Protein AF-A0A2N2IKA1-F1 (afdb_monomer_lite)

Structure (mmCIF, N/CA/C/O backbone):
data_AF-A0A2N2IKA1-F1
#
_entry.id   AF-A0A2N2IKA1-F1
#
loop_
_atom_site.group_PDB
_atom_site.id
_atom_site.type_symbol
_atom_site.label_atom_id
_atom_site.label_alt_id
_atom_site.label_comp_id
_atom_site.label_asym_id
_atom_site.label_entity_id
_atom_site.label_seq_id
_atom_site.pdbx_PDB_ins_code
_atom_site.Cartn_x
_atom_site.Cartn_y
_atom_site.Cartn_z
_atom_site.occupancy
_atom_site.B_iso_or_equiv
_atom_site.auth_seq_id
_atom_site.auth_comp_id
_atom_site.auth_asym_id
_atom_site.auth_atom_id
_atom_site.pdbx_PDB_model_num
ATOM 1 N N . MET A 1 1 ? -9.841 16.118 63.100 1.00 44.03 1 MET A N 1
ATOM 2 C CA . MET A 1 1 ? -10.242 16.453 61.716 1.00 44.03 1 MET A CA 1
ATOM 3 C C . MET A 1 1 ? -9.023 16.298 60.815 1.00 44.03 1 MET A C 1
ATOM 5 O O . MET A 1 1 ? -8.153 17.152 60.843 1.00 44.03 1 MET A O 1
ATOM 9 N N . GLN A 1 2 ? -8.897 15.173 60.106 1.00 41.84 2 GLN A N 1
ATOM 10 C CA . GLN A 1 2 ? -7.793 14.926 59.169 1.00 41.84 2 GLN A CA 1
ATOM 11 C C . GLN A 1 2 ? -8.377 14.819 57.761 1.00 41.84 2 GLN A C 1
ATOM 13 O O . GLN A 1 2 ? -9.049 13.845 57.432 1.00 41.84 2 GLN A O 1
ATOM 18 N N . HIS A 1 3 ? -8.153 15.848 56.949 1.00 38.94 3 HIS A N 1
ATOM 19 C CA . HIS A 1 3 ? -8.561 15.873 55.551 1.00 38.94 3 HIS A CA 1
ATOM 20 C C . HIS A 1 3 ? -7.448 15.210 54.727 1.00 38.94 3 HIS A C 1
ATOM 22 O O . HIS A 1 3 ? -6.422 15.821 54.433 1.00 38.94 3 HIS A O 1
ATOM 28 N N . ARG A 1 4 ? -7.605 13.919 54.414 1.00 51.72 4 ARG A N 1
ATOM 29 C CA . ARG A 1 4 ? -6.667 13.170 53.567 1.00 51.72 4 ARG A CA 1
ATOM 30 C C . ARG A 1 4 ? -6.912 13.589 52.118 1.00 51.72 4 ARG A C 1
ATOM 32 O O . ARG A 1 4 ? -7.873 13.157 51.492 1.00 51.72 4 ARG A O 1
ATOM 39 N N . ILE A 1 5 ? -6.062 14.466 51.595 1.00 55.00 5 ILE A N 1
ATOM 40 C CA . ILE A 1 5 ? -6.092 14.869 50.189 1.00 55.00 5 ILE A CA 1
ATOM 41 C C . ILE A 1 5 ? -5.544 13.691 49.377 1.00 55.00 5 ILE A C 1
ATOM 43 O O . ILE A 1 5 ? -4.332 13.528 49.234 1.00 55.00 5 ILE A O 1
ATOM 47 N N . SER A 1 6 ? -6.427 12.827 48.872 1.00 44.97 6 SER A N 1
ATOM 48 C CA . SER A 1 6 ? -6.035 11.856 47.856 1.00 44.97 6 SER A CA 1
ATOM 49 C C . SER A 1 6 ? -5.825 12.611 46.546 1.00 44.97 6 SER A C 1
ATOM 51 O O . SER A 1 6 ? -6.758 12.822 45.770 1.00 44.97 6 SER A O 1
ATOM 53 N N . HIS A 1 7 ? -4.589 13.027 46.282 1.00 47.94 7 HIS A N 1
ATOM 54 C CA . HIS A 1 7 ? -4.165 13.337 44.924 1.00 47.94 7 HIS A CA 1
ATOM 55 C C . HIS A 1 7 ? -4.147 12.027 44.127 1.00 47.94 7 HIS A C 1
ATOM 57 O O . HIS A 1 7 ? -3.113 11.389 43.946 1.00 47.94 7 HIS A O 1
ATOM 63 N N . SER A 1 8 ? -5.323 11.625 43.642 1.00 41.22 8 SER A N 1
ATOM 64 C CA . SER A 1 8 ? -5.439 10.733 42.498 1.00 41.22 8 SER A CA 1
ATOM 65 C C . SER A 1 8 ? -4.915 11.512 41.294 1.00 41.22 8 SER A C 1
ATOM 67 O O . SER A 1 8 ? -5.659 12.180 40.574 1.00 41.22 8 SER A O 1
ATOM 69 N N . LYS A 1 9 ? -3.587 11.504 41.113 1.00 48.00 9 LYS A N 1
ATOM 70 C CA . LYS A 1 9 ? -2.975 11.789 39.817 1.00 48.00 9 LYS A CA 1
ATOM 71 C C . LYS A 1 9 ? -3.430 10.655 38.915 1.00 48.00 9 LYS A C 1
ATOM 73 O O . LYS A 1 9 ? -2.794 9.611 38.830 1.00 48.00 9 LYS A O 1
ATOM 78 N N . SER A 1 10 ? -4.598 10.883 38.322 1.00 40.72 10 SER A N 1
ATOM 79 C CA . SER A 1 10 ? -5.120 10.179 37.170 1.00 40.72 10 SER A CA 1
ATOM 80 C C . SER A 1 10 ? -3.963 9.983 36.203 1.00 40.72 10 SER A C 1
ATOM 82 O O . SER A 1 10 ? -3.533 10.907 35.510 1.00 40.72 10 SER A O 1
ATOM 84 N N . GLY A 1 11 ? -3.414 8.770 36.216 1.00 45.16 11 GLY A N 1
ATOM 85 C CA . GLY A 1 11 ? -2.676 8.227 35.101 1.00 45.16 11 GLY A CA 1
ATOM 86 C C . GLY A 1 11 ? -3.679 8.122 33.973 1.00 45.16 11 GLY A C 1
ATOM 87 O O . GLY A 1 11 ? -4.232 7.055 33.722 1.00 45.16 11 GLY A O 1
ATOM 88 N N . ARG A 1 12 ? -3.936 9.256 33.314 1.00 44.81 12 ARG A N 1
ATOM 89 C CA . ARG A 1 12 ? -4.505 9.312 31.980 1.00 44.81 12 ARG A CA 1
ATOM 90 C C . ARG A 1 12 ? -3.429 8.704 31.102 1.00 44.81 12 ARG A C 1
ATOM 92 O O . ARG A 1 12 ? -2.677 9.410 30.437 1.00 44.81 12 ARG A O 1
ATOM 99 N N . SER A 1 13 ? -3.311 7.373 31.182 1.00 44.03 13 SER A N 1
ATOM 100 C CA . SER A 1 13 ? -2.751 6.598 30.104 1.00 44.03 13 SER A CA 1
ATOM 101 C C . SER A 1 13 ? -3.505 7.139 28.913 1.00 44.03 13 SER A C 1
ATOM 103 O O . SER A 1 13 ? -4.740 7.157 28.864 1.00 44.03 13 SER A O 1
ATOM 105 N N . ILE A 1 14 ? -2.759 7.801 28.043 1.00 49.94 14 ILE A N 1
ATOM 106 C CA . ILE A 1 14 ? -3.274 8.183 26.757 1.00 49.94 14 ILE A CA 1
ATOM 107 C C . ILE A 1 14 ? -3.504 6.813 26.142 1.00 49.94 14 ILE A C 1
ATOM 109 O O . ILE A 1 14 ? -2.598 6.190 25.598 1.00 49.94 14 ILE A O 1
ATOM 113 N N . GLN A 1 15 ? -4.701 6.274 26.370 1.00 46.88 15 GLN A N 1
ATOM 114 C CA . GLN A 1 15 ? -5.275 5.201 25.610 1.00 46.88 15 GLN A CA 1
ATOM 115 C C . GLN A 1 15 ? -5.429 5.869 24.253 1.00 46.88 15 GLN A C 1
ATOM 117 O O . GLN A 1 15 ? -6.457 6.468 23.945 1.00 46.88 15 GLN A O 1
ATOM 122 N N . VAL A 1 16 ? -4.305 5.927 23.527 1.00 51.62 16 VAL A N 1
ATOM 123 C CA . VAL A 1 16 ? -4.195 6.316 22.134 1.00 51.62 16 VAL A CA 1
ATOM 124 C C . VAL A 1 16 ? -5.145 5.335 21.487 1.0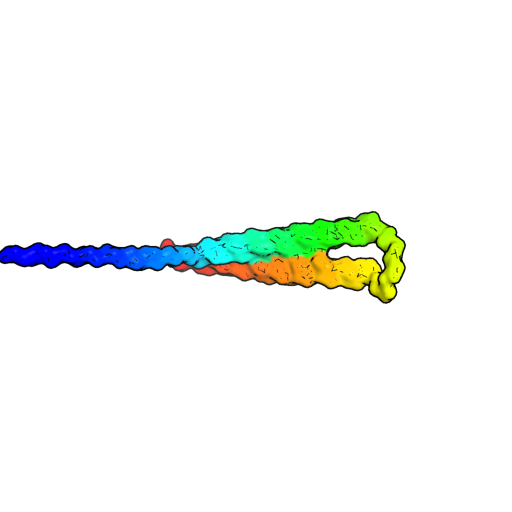0 51.62 16 VAL A C 1
ATOM 126 O O . VAL A 1 16 ? -4.810 4.161 21.324 1.00 51.62 16 VAL A O 1
ATOM 129 N N . GLY A 1 17 ? -6.405 5.765 21.353 1.00 53.50 17 GLY A N 1
ATOM 130 C CA . GLY A 1 17 ? -7.521 4.859 21.138 1.00 53.50 17 GLY A CA 1
ATOM 131 C C . GLY A 1 17 ? -7.197 3.993 19.937 1.00 53.50 17 GLY A C 1
ATOM 132 O O . GLY A 1 17 ? -6.513 4.463 19.031 1.00 53.50 17 GLY A O 1
ATOM 133 N N . GLY A 1 18 ? -7.659 2.743 19.894 1.00 59.28 18 GLY A N 1
ATOM 134 C CA . GLY A 1 18 ? -7.367 1.842 18.766 1.00 59.28 18 GLY A CA 1
ATOM 135 C C . GLY A 1 18 ? -7.572 2.495 17.383 1.00 59.28 18 GLY A C 1
ATOM 136 O O . GLY A 1 18 ? -6.870 2.162 16.432 1.00 59.28 18 GLY A O 1
ATOM 137 N N . ARG A 1 19 ? -8.438 3.519 17.313 1.00 60.84 19 ARG A N 1
ATOM 138 C CA . ARG A 1 19 ? -8.590 4.467 16.199 1.00 60.84 19 ARG A CA 1
ATOM 139 C C . ARG A 1 19 ? -7.308 5.197 15.777 1.00 60.84 19 ARG A C 1
ATOM 141 O O . ARG A 1 19 ? -6.989 5.173 14.598 1.00 60.84 19 ARG A O 1
ATOM 148 N N . ALA A 1 20 ? -6.561 5.814 16.689 1.00 73.38 20 ALA A N 1
ATOM 149 C CA . ALA A 1 20 ? -5.326 6.531 16.368 1.00 73.38 20 ALA A CA 1
ATOM 150 C C . ALA A 1 20 ? -4.253 5.592 15.792 1.00 73.38 20 ALA A C 1
ATOM 152 O O . ALA A 1 20 ? -3.596 5.946 14.819 1.00 73.38 20 ALA A O 1
ATOM 153 N N . ARG A 1 21 ? -4.146 4.354 16.298 1.00 74.75 21 ARG A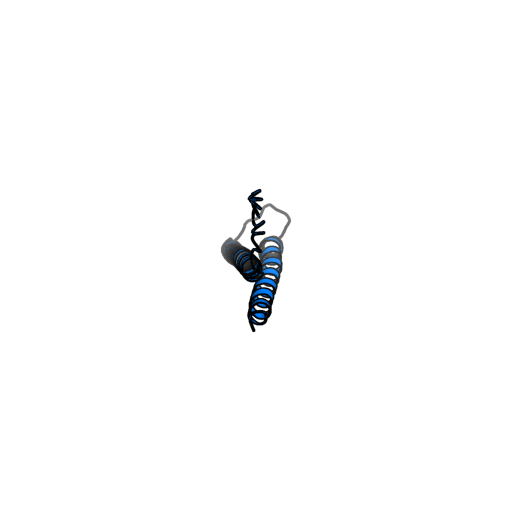 N 1
ATOM 154 C CA . ARG A 1 21 ? -3.273 3.330 15.697 1.00 74.75 21 ARG A CA 1
ATOM 155 C C . ARG A 1 21 ? -3.721 2.959 14.276 1.00 74.75 21 ARG A C 1
ATOM 157 O O . ARG A 1 21 ? -2.879 2.870 13.391 1.00 74.75 21 ARG A O 1
ATOM 164 N N . GLY A 1 22 ? -5.024 2.779 14.046 1.00 79.75 22 GLY A N 1
ATOM 165 C CA . GLY A 1 22 ? -5.574 2.486 12.714 1.00 79.75 22 GLY A CA 1
ATOM 166 C C . GLY A 1 22 ? -5.348 3.613 11.700 1.00 79.75 22 GLY A C 1
ATOM 167 O O . GLY A 1 22 ? -4.948 3.345 10.571 1.00 79.75 22 GLY A O 1
ATOM 168 N N . ILE A 1 23 ? -5.527 4.868 12.124 1.00 82.56 23 ILE A N 1
ATOM 169 C CA . ILE A 1 23 ? -5.270 6.061 11.301 1.00 82.56 23 ILE A CA 1
ATOM 170 C C . ILE A 1 23 ? -3.788 6.147 10.926 1.00 82.56 23 ILE A C 1
ATOM 172 O O . ILE A 1 23 ? -3.468 6.351 9.759 1.00 82.56 23 ILE A O 1
ATOM 176 N N . VAL A 1 24 ? -2.879 5.943 11.885 1.00 85.81 24 VAL A N 1
ATOM 177 C CA . VAL A 1 24 ? -1.433 5.963 11.613 1.00 85.81 24 VAL A CA 1
ATOM 178 C C . VAL A 1 24 ? -1.047 4.869 10.614 1.00 85.81 24 VAL A C 1
ATOM 180 O O . VAL A 1 24 ? -0.336 5.158 9.655 1.00 85.81 24 VAL A O 1
ATOM 183 N N . LEU A 1 25 ? -1.552 3.640 10.780 1.00 86.62 25 LEU A N 1
ATOM 184 C CA . LEU A 1 25 ? -1.299 2.541 9.837 1.00 86.62 25 LEU A CA 1
ATOM 185 C C . LEU A 1 25 ? -1.801 2.867 8.423 1.00 86.62 25 LEU A C 1
ATOM 187 O O . LEU A 1 25 ? -1.091 2.614 7.452 1.00 86.62 25 LEU A O 1
ATOM 191 N N . LEU A 1 26 ? -2.984 3.479 8.311 1.00 87.25 26 LEU A N 1
ATOM 192 C CA . LEU A 1 26 ? -3.530 3.942 7.036 1.00 87.25 26 LEU A CA 1
ATOM 193 C C . LEU A 1 26 ? -2.647 5.001 6.375 1.00 87.25 26 LEU A C 1
ATOM 195 O O . LEU A 1 26 ? -2.327 4.870 5.198 1.00 87.25 26 LEU A O 1
ATOM 199 N N . ILE A 1 27 ? -2.251 6.036 7.121 1.00 89.50 27 ILE A N 1
ATOM 200 C CA . ILE A 1 27 ? -1.426 7.130 6.593 1.00 89.50 27 ILE A CA 1
ATOM 201 C C . ILE A 1 27 ? -0.089 6.581 6.099 1.00 89.50 27 ILE A C 1
ATOM 203 O O . ILE A 1 27 ? 0.299 6.840 4.963 1.00 89.50 27 ILE A O 1
ATOM 207 N N . VAL A 1 28 ? 0.592 5.775 6.919 1.00 89.38 28 VAL A N 1
ATOM 208 C CA . VAL A 1 28 ? 1.878 5.170 6.543 1.00 89.38 28 VAL A CA 1
ATOM 209 C C . VAL A 1 28 ? 1.712 4.265 5.318 1.0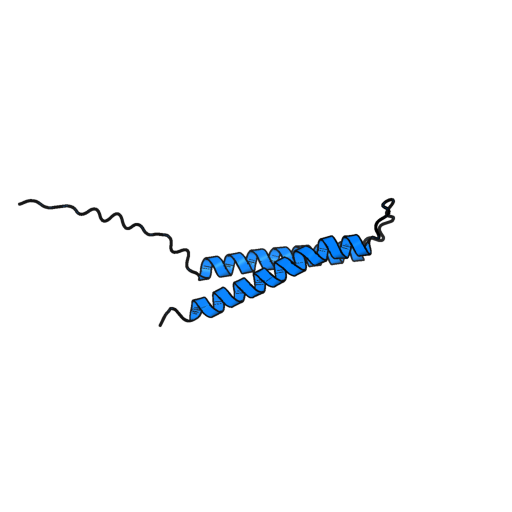0 89.38 28 VAL A C 1
ATOM 211 O O . VAL A 1 28 ? 2.520 4.333 4.393 1.00 89.38 28 VAL A O 1
ATOM 214 N N . GLY A 1 29 ? 0.647 3.462 5.269 1.00 89.19 29 GLY A N 1
ATOM 215 C CA . GLY A 1 29 ? 0.359 2.597 4.128 1.00 89.19 29 GLY A CA 1
ATOM 216 C C . GLY A 1 29 ? 0.114 3.370 2.827 1.00 89.19 29 GLY A C 1
ATOM 217 O O . GLY A 1 29 ? 0.672 3.017 1.788 1.00 89.19 29 GLY A O 1
ATOM 218 N N . LEU A 1 30 ? -0.656 4.462 2.888 1.00 91.06 30 LEU A N 1
ATOM 219 C CA . LEU A 1 30 ? -0.919 5.339 1.742 1.00 91.06 30 LEU A CA 1
ATOM 220 C C . LEU A 1 30 ? 0.347 6.043 1.246 1.00 91.06 30 LEU A C 1
ATOM 222 O O . LEU A 1 30 ? 0.550 6.138 0.037 1.00 91.06 30 LEU A O 1
ATOM 226 N N . VAL A 1 31 ? 1.220 6.493 2.152 1.00 91.19 31 VAL A N 1
ATOM 227 C CA . VAL A 1 31 ? 2.512 7.094 1.780 1.00 91.19 31 VAL A CA 1
ATOM 228 C C . VAL A 1 31 ? 3.380 6.085 1.027 1.00 91.19 31 VAL A C 1
ATOM 230 O O . VAL A 1 31 ? 3.910 6.411 -0.033 1.00 91.19 31 VAL A O 1
ATOM 233 N N . LEU A 1 32 ? 3.487 4.847 1.519 1.00 89.56 32 LEU A N 1
ATOM 234 C CA . LEU A 1 32 ? 4.268 3.799 0.852 1.00 89.56 32 LEU A CA 1
ATOM 235 C C . LEU A 1 32 ? 3.700 3.420 -0.521 1.00 89.56 32 LEU A C 1
ATOM 237 O O . LEU A 1 32 ? 4.467 3.243 -1.467 1.00 89.56 32 LEU A O 1
ATOM 241 N N . LEU A 1 33 ? 2.372 3.351 -0.654 1.00 89.44 33 LEU A N 1
ATOM 242 C CA . LEU A 1 33 ? 1.711 3.161 -1.949 1.00 89.44 33 LEU A CA 1
ATOM 243 C C . LEU A 1 33 ? 1.999 4.322 -2.908 1.00 89.44 33 LEU A C 1
ATOM 245 O O . LEU A 1 33 ? 2.313 4.086 -4.072 1.00 89.44 33 LEU A O 1
ATOM 249 N N . GLY A 1 34 ? 1.955 5.565 -2.422 1.00 88.31 34 GLY A N 1
ATOM 250 C CA . GLY A 1 34 ? 2.304 6.747 -3.211 1.00 88.31 34 GLY A CA 1
ATOM 251 C C . GLY A 1 34 ? 3.746 6.703 -3.721 1.00 88.31 34 GLY A C 1
ATOM 252 O O . GLY A 1 34 ? 3.987 6.926 -4.907 1.00 88.31 34 GLY A O 1
ATOM 253 N N . VAL A 1 35 ? 4.698 6.333 -2.857 1.00 87.06 35 VAL A N 1
ATOM 254 C 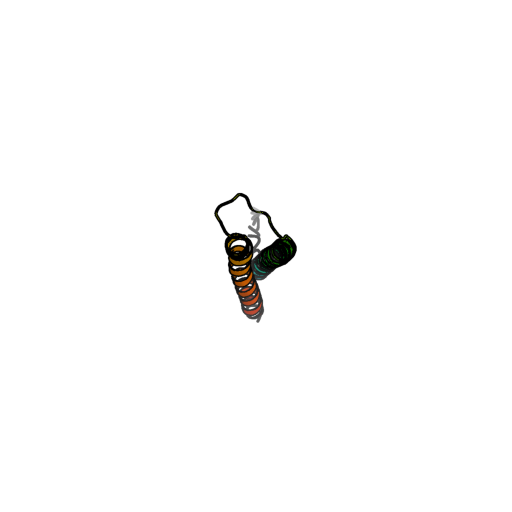CA . VAL A 1 35 ? 6.105 6.133 -3.243 1.00 87.06 35 VAL A CA 1
ATOM 255 C C . VAL A 1 35 ? 6.229 5.024 -4.286 1.00 87.06 35 VAL A C 1
ATOM 257 O O . VAL A 1 35 ? 6.921 5.208 -5.283 1.00 87.06 35 VAL A O 1
ATOM 260 N N . ALA A 1 36 ? 5.530 3.902 -4.112 1.00 86.25 36 ALA A N 1
ATOM 261 C CA . ALA A 1 36 ? 5.565 2.806 -5.074 1.00 86.25 36 ALA A CA 1
ATOM 262 C C . ALA A 1 36 ? 5.068 3.224 -6.466 1.00 86.25 36 ALA A C 1
ATOM 264 O O . ALA A 1 36 ? 5.704 2.894 -7.468 1.00 86.25 36 ALA A O 1
ATOM 265 N N . VAL A 1 37 ? 3.967 3.979 -6.533 1.00 86.81 37 VAL A N 1
ATOM 266 C CA . VAL A 1 37 ? 3.426 4.513 -7.792 1.00 86.81 37 VAL A CA 1
ATOM 267 C C . VAL A 1 37 ? 4.396 5.510 -8.420 1.00 86.81 37 VAL A C 1
ATOM 269 O O . VAL A 1 37 ? 4.657 5.430 -9.620 1.00 86.81 37 VAL A O 1
ATOM 272 N N . LEU A 1 38 ? 4.975 6.408 -7.618 1.00 86.06 38 LEU A N 1
ATOM 273 C CA . LEU A 1 38 ? 5.946 7.395 -8.089 1.00 86.06 38 LEU A CA 1
ATOM 274 C C . LEU A 1 38 ? 7.184 6.718 -8.686 1.00 86.06 38 LEU A C 1
ATOM 276 O O . LEU A 1 38 ? 7.611 7.069 -9.783 1.00 86.06 38 LEU A O 1
ATOM 280 N N . VAL A 1 39 ? 7.724 5.712 -7.995 1.00 83.38 39 VAL A N 1
ATOM 281 C CA . VAL A 1 39 ? 8.837 4.889 -8.480 1.00 83.38 39 VAL A CA 1
ATOM 282 C C . VAL A 1 39 ? 8.431 4.171 -9.765 1.00 83.38 39 VAL A C 1
ATOM 284 O O . VAL A 1 39 ? 9.143 4.247 -10.763 1.00 83.38 39 VAL A O 1
ATOM 287 N N . HIS A 1 40 ? 7.267 3.524 -9.797 1.00 80.81 40 HIS A N 1
ATOM 288 C CA . HIS A 1 40 ? 6.805 2.817 -10.988 1.00 80.81 40 HIS A CA 1
ATOM 289 C C . HIS A 1 40 ? 6.703 3.743 -12.213 1.00 80.81 40 HIS A C 1
ATOM 291 O O . HIS A 1 40 ? 7.197 3.396 -13.288 1.00 80.81 40 HIS A O 1
ATOM 297 N N . ALA A 1 41 ? 6.140 4.942 -12.039 1.00 80.00 41 ALA A N 1
ATOM 298 C CA . ALA A 1 41 ? 6.023 5.951 -13.089 1.00 80.00 41 ALA A CA 1
ATOM 299 C C . ALA A 1 41 ? 7.393 6.495 -13.535 1.00 80.00 41 ALA A C 1
ATOM 301 O O . ALA A 1 41 ? 7.661 6.593 -14.735 1.00 80.00 41 ALA A O 1
ATOM 302 N N . HIS A 1 42 ? 8.296 6.784 -12.591 1.00 77.31 42 HIS A N 1
ATOM 303 C CA . HIS A 1 42 ? 9.635 7.289 -12.905 1.00 77.31 42 HIS A CA 1
ATOM 304 C C . HIS A 1 42 ? 10.483 6.272 -13.676 1.00 77.31 42 HIS A C 1
ATOM 306 O O . HIS A 1 42 ? 11.119 6.635 -14.664 1.00 77.31 42 HIS A O 1
ATOM 312 N N . PHE A 1 43 ? 10.467 5.000 -13.273 1.00 70.31 43 PHE A N 1
ATOM 313 C CA . PHE A 1 43 ? 11.189 3.936 -13.979 1.00 70.31 43 PHE A CA 1
ATOM 314 C C . PHE A 1 43 ? 10.522 3.540 -15.306 1.00 70.31 43 PHE A C 1
ATOM 316 O O . PHE A 1 43 ? 11.201 3.033 -16.192 1.00 70.31 43 PHE A O 1
ATOM 323 N N . GLY A 1 44 ? 9.217 3.782 -15.474 1.00 63.31 44 GLY A N 1
ATOM 324 C CA . GLY A 1 44 ? 8.537 3.645 -16.768 1.00 63.31 44 GLY A CA 1
ATOM 325 C C . GLY A 1 44 ? 8.925 4.738 -17.770 1.00 63.31 44 GLY A C 1
ATOM 326 O O . GLY A 1 44 ? 9.027 4.469 -18.964 1.00 63.31 44 GLY A O 1
ATOM 327 N N . SER A 1 45 ? 9.184 5.958 -17.287 1.00 60.22 45 SER A N 1
ATOM 328 C CA . SER A 1 45 ? 9.566 7.099 -18.130 1.00 60.22 45 SER A CA 1
ATOM 329 C C . SER A 1 45 ? 11.072 7.194 -18.397 1.00 60.22 45 SER A C 1
ATOM 331 O O . SER A 1 45 ? 11.479 7.804 -19.388 1.00 60.22 45 SER A O 1
ATOM 333 N N . MET A 1 46 ? 11.918 6.623 -17.536 1.00 58.25 46 MET A N 1
ATOM 334 C CA . MET A 1 46 ? 13.358 6.585 -17.765 1.00 58.25 46 MET A CA 1
ATOM 335 C C . MET A 1 46 ? 13.711 5.395 -18.663 1.00 58.25 46 MET A C 1
ATOM 337 O O . MET A 1 46 ? 13.776 4.252 -18.219 1.00 58.25 46 MET A O 1
ATOM 341 N N . ARG A 1 47 ? 14.030 5.663 -19.934 1.00 57.91 47 ARG A N 1
ATOM 342 C CA . ARG A 1 47 ? 14.867 4.765 -20.746 1.00 57.91 47 ARG A CA 1
ATOM 343 C C . ARG A 1 47 ? 16.275 4.760 -20.140 1.00 57.91 47 ARG A C 1
ATOM 345 O O . ARG A 1 47 ? 17.160 5.475 -20.603 1.00 57.91 47 ARG A O 1
ATOM 352 N N . ILE A 1 48 ? 16.463 4.032 -19.039 1.00 56.69 48 ILE A N 1
ATOM 353 C CA . ILE A 1 48 ? 17.741 3.986 -18.329 1.00 56.69 48 ILE A CA 1
ATOM 354 C C . ILE A 1 48 ? 18.742 3.253 -19.223 1.00 56.69 48 ILE A C 1
ATOM 356 O O . ILE A 1 48 ? 18.672 2.041 -19.407 1.00 56.69 48 ILE A O 1
ATOM 360 N N . LYS A 1 49 ? 19.698 4.004 -19.772 1.00 52.41 49 LYS A N 1
ATOM 361 C CA . LYS A 1 49 ? 20.926 3.476 -20.369 1.00 52.41 49 LYS A CA 1
ATOM 362 C C . LYS A 1 49 ? 21.821 3.006 -19.212 1.00 52.41 49 LYS A C 1
ATOM 364 O O . LYS A 1 49 ? 22.725 3.722 -18.794 1.00 52.41 49 LYS A O 1
ATOM 369 N N . SER A 1 50 ? 21.489 1.878 -18.582 1.00 53.97 50 SER A N 1
ATOM 370 C CA . SER A 1 50 ? 22.190 1.408 -17.382 1.00 53.97 50 SER A CA 1
ATOM 371 C C . SER A 1 50 ? 23.493 0.701 -17.755 1.00 53.97 50 SER A C 1
ATOM 373 O O . SER A 1 50 ? 23.472 -0.336 -18.407 1.00 53.97 50 SER A O 1
ATOM 375 N N . ASN A 1 51 ? 24.624 1.218 -17.267 1.00 61.16 51 ASN A N 1
ATOM 376 C CA . ASN A 1 51 ? 25.925 0.526 -17.220 1.00 61.16 51 ASN A CA 1
ATOM 377 C C . ASN A 1 51 ? 26.004 -0.490 -16.053 1.00 61.16 51 ASN A C 1
ATOM 379 O O . ASN A 1 51 ? 27.075 -0.845 -15.572 1.00 61.16 51 ASN A O 1
ATOM 383 N N . VAL A 1 52 ? 24.849 -0.893 -15.528 1.00 60.34 52 VAL A N 1
ATOM 384 C CA . VAL A 1 52 ? 24.701 -1.820 -14.408 1.00 60.34 52 VAL A CA 1
ATOM 385 C C . VAL A 1 52 ? 24.105 -3.091 -14.991 1.00 60.34 52 VAL A C 1
ATOM 387 O O . VAL A 1 52 ? 23.127 -3.027 -15.731 1.00 60.34 52 VAL A O 1
ATOM 390 N N . SER A 1 53 ? 24.685 -4.241 -14.660 1.00 66.44 53 SER A N 1
ATOM 391 C CA . SER A 1 53 ? 24.310 -5.580 -15.143 1.00 66.44 53 SER A CA 1
ATOM 392 C C . SER A 1 53 ? 22.907 -6.049 -14.723 1.00 66.44 53 SER A C 1
ATOM 394 O O . SER A 1 53 ? 22.530 -7.190 -14.979 1.00 66.44 53 SER A O 1
ATOM 396 N N . VAL A 1 54 ? 22.121 -5.183 -14.085 1.00 67.44 54 VAL A N 1
ATOM 397 C CA . VAL A 1 54 ? 20.778 -5.471 -13.587 1.00 67.44 54 VAL A CA 1
ATOM 398 C C . VAL A 1 54 ? 19.773 -4.730 -14.459 1.00 67.44 54 VAL A C 1
ATOM 400 O O . VAL A 1 54 ? 19.888 -3.519 -14.649 1.00 67.44 54 VAL A O 1
ATOM 403 N N . SER A 1 55 ? 18.781 -5.452 -14.985 1.00 76.75 55 SER A N 1
ATOM 404 C CA . SER A 1 55 ? 17.776 -4.847 -15.857 1.00 76.75 55 SER A CA 1
ATOM 405 C C . SER A 1 55 ? 16.989 -3.743 -15.116 1.00 76.75 55 SER A C 1
ATOM 407 O O . SER A 1 55 ? 16.657 -3.907 -13.933 1.00 76.75 55 SER A O 1
ATOM 409 N N . PRO A 1 56 ? 16.637 -2.629 -15.787 1.00 74.31 56 PRO A N 1
ATOM 410 C CA . PRO A 1 56 ? 15.786 -1.580 -15.214 1.00 74.31 56 PRO A CA 1
ATOM 411 C C . PRO A 1 56 ? 14.443 -2.110 -14.688 1.00 74.31 56 PRO A C 1
ATOM 413 O O . PRO A 1 56 ? 13.883 -1.572 -13.735 1.00 74.31 56 PRO A O 1
ATOM 416 N N . GLU A 1 57 ? 13.945 -3.195 -15.280 1.00 76.81 57 GLU A N 1
ATOM 417 C CA . GLU A 1 57 ? 12.710 -3.880 -14.893 1.00 76.81 57 GLU A CA 1
ATOM 418 C C . GLU A 1 57 ? 12.844 -4.577 -13.536 1.00 76.81 57 GLU A C 1
ATOM 420 O O . GLU A 1 57 ? 11.948 -4.477 -12.696 1.00 76.81 57 GLU A O 1
ATOM 425 N N . THR A 1 58 ? 13.985 -5.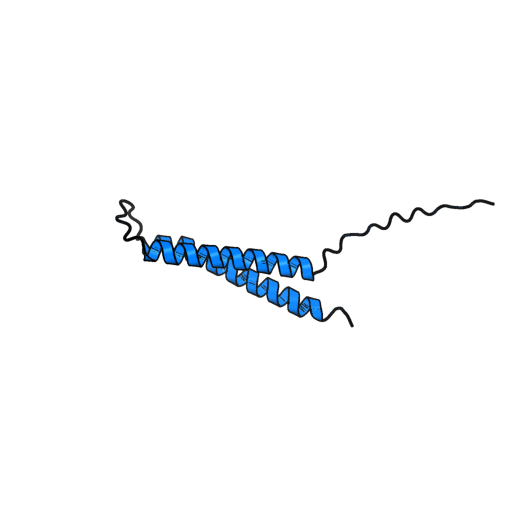227 -13.283 1.00 80.38 58 THR A N 1
ATOM 426 C CA . THR A 1 58 ? 14.291 -5.849 -11.989 1.00 80.38 58 THR A CA 1
ATOM 427 C C . THR A 1 58 ? 14.375 -4.793 -10.889 1.00 80.38 58 THR A C 1
ATOM 429 O O . THR A 1 58 ? 13.775 -4.965 -9.829 1.00 80.38 58 THR A O 1
ATOM 432 N N . LEU A 1 59 ? 15.051 -3.667 -11.150 1.00 77.50 59 LEU A N 1
ATOM 433 C CA . LEU A 1 59 ? 15.124 -2.558 -10.194 1.00 77.50 59 LEU A CA 1
ATOM 434 C C . LEU A 1 59 ? 13.735 -1.969 -9.931 1.00 77.50 59 LEU A C 1
ATOM 436 O O . LEU A 1 59 ? 13.357 -1.803 -8.773 1.00 77.50 59 LEU A O 1
ATOM 440 N N . ARG A 1 60 ? 12.929 -1.741 -10.975 1.00 78.62 60 ARG A N 1
ATOM 441 C CA . ARG A 1 60 ? 11.546 -1.269 -10.824 1.00 78.62 60 ARG A CA 1
ATOM 442 C C . ARG A 1 60 ? 10.720 -2.215 -9.956 1.00 78.62 60 ARG A C 1
ATOM 444 O O . ARG A 1 60 ? 10.015 -1.752 -9.067 1.00 78.62 60 ARG A O 1
ATOM 451 N N . ASN A 1 61 ? 10.812 -3.523 -10.182 1.00 80.19 61 ASN A N 1
ATOM 452 C CA . ASN A 1 61 ? 10.053 -4.502 -9.405 1.00 80.19 61 ASN A CA 1
ATOM 453 C C . ASN A 1 61 ? 10.476 -4.528 -7.932 1.00 80.19 61 ASN A C 1
ATOM 455 O O . ASN A 1 61 ? 9.618 -4.662 -7.066 1.00 80.19 61 ASN A O 1
ATOM 459 N N . ILE A 1 62 ? 11.760 -4.342 -7.628 1.00 81.06 62 ILE A N 1
ATOM 460 C CA . ILE A 1 62 ? 12.242 -4.290 -6.242 1.00 81.06 62 ILE A CA 1
ATOM 461 C C . ILE A 1 62 ? 11.814 -2.975 -5.572 1.00 81.06 62 ILE A C 1
ATOM 463 O O . ILE A 1 62 ? 11.182 -2.994 -4.516 1.00 81.06 62 ILE A O 1
ATOM 467 N N . PHE A 1 63 ? 12.106 -1.833 -6.201 1.00 81.25 63 PHE A N 1
ATOM 468 C CA . PHE A 1 63 ? 11.872 -0.513 -5.611 1.00 81.25 63 PHE A CA 1
ATOM 469 C C . PHE A 1 63 ? 10.400 -0.093 -5.592 1.00 81.25 63 PHE A C 1
ATOM 471 O O . PHE A 1 63 ? 10.014 0.664 -4.708 1.00 81.25 63 PHE A O 1
ATOM 478 N N . ALA A 1 64 ? 9.569 -0.563 -6.525 1.00 81.19 64 ALA A N 1
ATOM 479 C CA . ALA A 1 64 ? 8.127 -0.313 -6.494 1.00 81.19 64 ALA A CA 1
ATOM 480 C C . ALA A 1 64 ? 7.366 -1.445 -5.790 1.00 81.19 64 ALA A C 1
ATOM 482 O O . ALA A 1 64 ? 6.420 -1.182 -5.052 1.00 81.19 64 ALA A O 1
ATOM 483 N N . GLY A 1 65 ? 7.778 -2.702 -5.982 1.00 81.88 65 GLY A N 1
ATOM 484 C CA . GLY A 1 65 ? 7.045 -3.863 -5.475 1.00 81.88 65 GLY A CA 1
ATOM 485 C C . GLY A 1 65 ? 7.105 -4.008 -3.957 1.00 81.88 65 GLY A C 1
ATOM 486 O O . GLY A 1 65 ? 6.074 -4.262 -3.335 1.00 81.88 65 GLY A O 1
ATOM 487 N N . VAL A 1 66 ? 8.273 -3.795 -3.338 1.00 85.50 66 VAL A N 1
ATOM 488 C CA . VAL A 1 66 ? 8.410 -3.924 -1.876 1.00 85.50 66 VAL A CA 1
ATOM 489 C C . VAL A 1 66 ? 7.598 -2.846 -1.137 1.00 85.50 66 VAL A C 1
ATOM 491 O O . VAL A 1 66 ? 6.789 -3.213 -0.279 1.00 85.50 66 VAL A O 1
ATOM 494 N N . PRO A 1 67 ? 7.699 -1.542 -1.477 1.00 86.88 67 PRO A N 1
ATOM 495 C CA . PRO A 1 67 ? 6.862 -0.521 -0.847 1.00 86.88 67 PRO A CA 1
ATOM 496 C C . PRO A 1 67 ? 5.372 -0.685 -1.160 1.00 86.88 67 PRO A C 1
ATOM 498 O O . PRO A 1 67 ? 4.555 -0.456 -0.271 1.00 86.88 67 PRO A O 1
ATOM 501 N N . ALA A 1 68 ? 5.000 -1.139 -2.366 1.00 85.62 68 ALA A N 1
ATOM 502 C CA . ALA A 1 68 ? 3.601 -1.423 -2.700 1.00 85.62 68 ALA A CA 1
ATOM 503 C C . ALA A 1 68 ? 3.020 -2.541 -1.826 1.00 85.62 68 ALA A C 1
ATOM 505 O O . ALA A 1 68 ? 1.920 -2.394 -1.295 1.00 85.62 68 ALA A O 1
ATOM 506 N N . GLY A 1 69 ? 3.762 -3.639 -1.648 1.00 88.44 69 GLY A N 1
ATOM 507 C CA . GLY A 1 69 ? 3.333 -4.771 -0.828 1.00 88.44 69 GLY A CA 1
ATOM 508 C C . GLY A 1 69 ? 3.151 -4.381 0.637 1.00 88.44 69 GLY A C 1
ATOM 509 O O . GLY A 1 69 ? 2.086 -4.601 1.213 1.00 88.44 69 GLY A O 1
ATOM 510 N N . ILE A 1 70 ? 4.161 -3.734 1.229 1.00 89.75 70 ILE A N 1
ATOM 511 C CA . ILE A 1 70 ? 4.102 -3.280 2.627 1.00 89.75 70 ILE A CA 1
ATOM 512 C C . ILE A 1 70 ? 3.003 -2.224 2.801 1.00 89.75 70 ILE A C 1
ATOM 514 O O . ILE A 1 70 ? 2.202 -2.315 3.731 1.00 89.75 70 ILE A O 1
ATOM 518 N N . GLY A 1 71 ? 2.928 -1.251 1.889 1.00 87.94 71 GLY A N 1
ATOM 519 C CA . GLY A 1 71 ? 1.910 -0.204 1.902 1.00 87.94 71 GLY A CA 1
ATOM 520 C C . GLY A 1 71 ? 0.494 -0.770 1.842 1.00 87.94 71 GLY A C 1
ATOM 521 O O . GLY A 1 71 ? -0.342 -0.419 2.673 1.00 87.94 71 GLY A O 1
ATOM 522 N N . GLY A 1 72 ? 0.248 -1.719 0.935 1.00 88.75 72 GLY A N 1
ATOM 523 C CA . GLY A 1 72 ? -1.034 -2.414 0.811 1.00 88.75 72 GLY A CA 1
ATOM 524 C C . GLY A 1 72 ? -1.438 -3.152 2.089 1.00 88.75 72 GLY A C 1
ATOM 525 O O . GLY A 1 72 ? -2.563 -2.990 2.565 1.00 88.75 72 GLY A O 1
ATOM 526 N N . VAL A 1 73 ? -0.513 -3.899 2.703 1.00 91.94 73 VAL A N 1
ATOM 527 C CA . VAL A 1 73 ? -0.772 -4.601 3.974 1.00 91.94 73 VAL A CA 1
ATOM 528 C C . VAL A 1 73 ? -1.111 -3.615 5.095 1.00 91.94 73 VAL A C 1
ATOM 530 O O . VAL A 1 73 ? -2.079 -3.828 5.827 1.00 91.94 73 VAL A O 1
ATOM 533 N N . LEU A 1 74 ? -0.363 -2.516 5.224 1.00 89.25 74 LEU A N 1
ATOM 534 C CA . LEU A 1 74 ? -0.618 -1.500 6.249 1.00 89.25 74 LEU A CA 1
ATOM 535 C C . LEU A 1 74 ? -1.963 -0.794 6.053 1.00 89.25 74 LEU A C 1
ATOM 537 O O . LEU A 1 74 ? -2.665 -0.558 7.038 1.00 89.25 74 LEU A O 1
ATOM 541 N N . VAL A 1 75 ? -2.360 -0.525 4.805 1.00 90.00 75 VAL A N 1
ATOM 542 C CA . VAL A 1 75 ? -3.685 0.030 4.498 1.00 90.00 75 VAL A CA 1
ATOM 543 C C . VAL A 1 75 ? -4.792 -0.930 4.928 1.00 90.00 75 VAL A C 1
ATOM 545 O O . VAL A 1 75 ? -5.714 -0.517 5.634 1.00 90.00 75 VAL A O 1
ATOM 548 N N . ILE A 1 76 ? -4.684 -2.215 4.575 1.00 89.56 76 ILE A N 1
ATOM 549 C CA . ILE A 1 76 ? -5.666 -3.237 4.966 1.00 89.56 76 ILE A CA 1
ATOM 550 C C . ILE A 1 76 ? -5.750 -3.341 6.494 1.00 89.56 76 ILE A C 1
ATOM 552 O O . ILE A 1 76 ? -6.844 -3.313 7.059 1.00 89.56 76 ILE A O 1
ATOM 556 N N . LEU A 1 77 ? -4.611 -3.399 7.189 1.00 86.88 77 LEU A N 1
ATOM 557 C CA . LEU A 1 77 ? -4.572 -3.457 8.653 1.00 86.88 77 LEU A CA 1
ATOM 558 C C . LEU A 1 77 ? -5.149 -2.195 9.310 1.00 86.88 77 LEU A C 1
ATOM 560 O O . LEU A 1 77 ? -5.847 -2.295 10.325 1.00 86.88 77 LEU A O 1
ATOM 564 N N . GLY A 1 78 ? -4.886 -1.018 8.740 1.00 85.25 78 GLY A N 1
ATOM 565 C CA . GLY A 1 78 ? -5.454 0.251 9.188 1.00 85.25 78 GLY A CA 1
ATOM 566 C C . GLY A 1 78 ? -6.977 0.279 9.046 1.00 85.25 78 GLY A C 1
ATOM 567 O O . GLY A 1 78 ? -7.675 0.601 10.011 1.00 85.25 78 GLY A O 1
ATOM 568 N N . LEU A 1 79 ? -7.501 -0.162 7.898 1.00 86.38 79 LEU A N 1
ATOM 569 C CA . LEU A 1 79 ? -8.941 -0.300 7.647 1.00 86.38 79 LEU A CA 1
ATOM 570 C C . LEU A 1 79 ? -9.596 -1.289 8.614 1.00 86.38 79 LEU A C 1
ATOM 572 O O . LEU A 1 79 ? -10.582 -0.950 9.267 1.00 86.38 79 LEU A O 1
ATOM 576 N N . VAL A 1 80 ? -9.022 -2.484 8.780 1.00 86.19 80 VAL A N 1
ATOM 577 C CA . VAL A 1 80 ? -9.526 -3.496 9.726 1.00 86.19 80 VAL A CA 1
ATOM 578 C C . VAL A 1 80 ? -9.543 -2.951 11.156 1.00 86.19 80 VAL A C 1
ATOM 580 O O . VAL A 1 80 ? -10.505 -3.177 11.893 1.00 86.19 80 VAL A O 1
ATOM 583 N N . SER A 1 81 ? -8.513 -2.199 11.552 1.00 82.88 81 SER A N 1
ATOM 584 C CA . SER A 1 81 ? -8.442 -1.565 12.875 1.00 82.88 81 SER A CA 1
ATOM 585 C C . SER A 1 81 ? -9.524 -0.499 13.068 1.00 82.88 81 SER A C 1
ATOM 587 O O . SER A 1 81 ? -10.075 -0.378 14.163 1.00 82.88 81 SER A O 1
ATOM 589 N N . LEU A 1 82 ? -9.873 0.247 12.017 1.00 79.31 82 LEU A N 1
ATOM 590 C CA . LEU A 1 82 ? -10.948 1.241 12.051 1.00 79.31 82 LEU A CA 1
ATOM 591 C C . LEU A 1 82 ? -12.341 0.608 12.117 1.00 79.31 82 LEU A C 1
ATOM 593 O O . LEU A 1 82 ? -13.165 1.052 12.921 1.00 79.31 82 LEU A O 1
ATOM 597 N N . VAL A 1 83 ? -12.576 -0.452 11.337 1.00 81.31 83 VAL A N 1
ATOM 598 C CA . VAL A 1 83 ? -13.842 -1.208 11.324 1.00 81.31 83 VAL A CA 1
ATOM 599 C C . VAL A 1 83 ? -14.056 -1.947 12.651 1.00 81.31 83 VAL A C 1
ATOM 601 O O . VAL A 1 83 ? -15.137 -1.904 13.228 1.00 81.31 83 VAL A O 1
ATOM 604 N N . ARG A 1 84 ? -13.017 -2.576 13.219 1.00 74.12 84 ARG A N 1
ATOM 605 C CA . ARG A 1 84 ? -13.113 -3.213 14.549 1.00 74.12 84 ARG A CA 1
ATOM 606 C C . ARG A 1 84 ? -13.217 -2.193 15.684 1.00 74.12 84 ARG A C 1
ATOM 608 O O . ARG A 1 84 ? -13.877 -2.452 16.687 1.00 74.12 84 ARG A O 1
ATOM 615 N N . GLY A 1 85 ? -12.598 -1.024 15.526 1.00 62.03 85 GLY A N 1
ATOM 616 C CA . GLY A 1 85 ? -12.658 0.074 16.491 1.00 62.03 85 GLY A CA 1
ATOM 617 C C . GLY A 1 85 ? -14.003 0.806 16.544 1.00 62.03 85 GLY A C 1
ATOM 618 O O . GLY A 1 85 ? -14.199 1.610 17.451 1.00 62.03 85 GLY A O 1
ATOM 619 N N . THR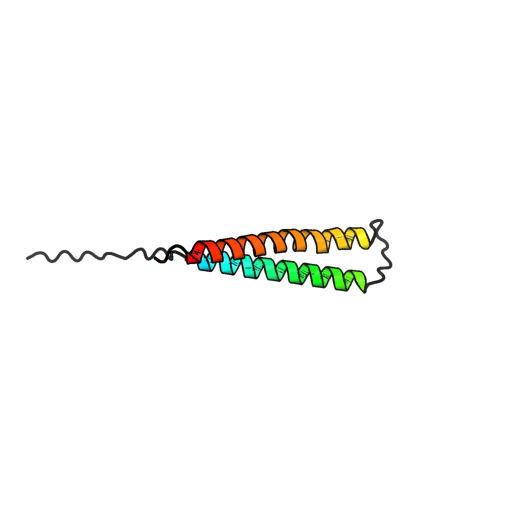 A 1 86 ? -14.923 0.550 15.608 1.00 56.16 86 THR A N 1
ATOM 620 C CA . THR A 1 86 ? -16.275 1.140 15.594 1.00 56.16 86 THR A CA 1
ATOM 621 C C . THR A 1 86 ? -17.312 0.319 16.373 1.00 56.16 86 THR A C 1
ATOM 623 O O . THR A 1 86 ? -18.353 0.862 16.717 1.00 56.16 86 THR A O 1
ATOM 626 N N . GLY A 1 87 ? -17.021 -0.942 16.727 1.00 47.09 87 GLY A N 1
ATOM 627 C CA . GLY A 1 87 ? -17.937 -1.820 17.477 1.00 47.09 87 GLY A CA 1
ATOM 628 C C . GLY A 1 87 ? -17.764 -1.833 19.004 1.00 47.09 87 GLY A C 1
ATOM 629 O O . GLY A 1 87 ? -18.475 -2.557 19.688 1.00 47.09 87 GLY A O 1
ATOM 630 N N . ARG A 1 88 ? -16.815 -1.068 19.565 1.00 48.31 88 ARG A N 1
ATOM 631 C CA . ARG A 1 88 ? -16.523 -1.006 21.018 1.00 48.31 88 ARG A CA 1
ATOM 632 C C . ARG A 1 88 ? -17.048 0.294 21.654 1.00 48.31 88 ARG A C 1
ATOM 634 O O . ARG A 1 88 ? -16.380 0.897 22.491 1.00 48.31 88 ARG A O 1
ATOM 641 N N . SER A 1 89 ? -18.194 0.772 21.177 1.00 43.28 89 SER A N 1
ATOM 642 C CA . SER A 1 89 ? -18.882 1.977 21.672 1.00 43.28 89 SER A CA 1
ATOM 643 C C . SER A 1 89 ? -20.401 1.779 21.759 1.00 43.28 89 SER A C 1
ATOM 645 O O . SER A 1 89 ? -21.151 2.727 21.554 1.00 43.28 89 SER A O 1
ATOM 647 N N . GLY A 1 90 ? -20.829 0.543 22.030 1.00 39.41 90 GLY A N 1
ATOM 648 C CA . GLY A 1 90 ? -22.146 0.228 22.581 1.00 39.41 90 GLY A CA 1
ATOM 649 C C . GLY A 1 90 ? -21.965 -0.207 24.022 1.00 39.41 90 GLY A C 1
ATOM 650 O O . GLY A 1 90 ? -21.083 -1.075 24.228 1.00 39.41 90 GLY A O 1
#

pLDDT: mean 71.07, std 17.03, range [38.94, 91.94]

Foldseek 3Di:
DDDPPPPPPPPPPVCCDLLNVLVVLQVQLVVLLVQLVVLLVVLVPDPDPDPDPDDSVNVNCVRNVVSNVSSVVSNVSSVVSNVVSVPPPD

Radius of gyration: 23.29 Å; chains: 1; bounding box: 48×22×82 Å

Secondary structure (DSSP, 8-state):
-----------------HHHHHHHHHHHHHHHHHHHHHHHHHHHH------SSS-HHHHHHHHHHHHHHHHHHHHHHHHHHHHHTTSS--

Sequence (90 aa):
MQHRISHSKSGRSIQVGGRARGIVLLIVGLVLLGVAVLVHAHFGSMRIKSNVSVSPETLRNIFAGVPAGIGGVLVILGLVSLVRGTGRSG